Protein AF-A0A3P6HGB9-F1 (afdb_monomer_lite)

Sequence (175 aa):
MLHLVITDDPTEFKCRSSGTNRYSHGKLVRCVINQLDLRNHHQPRYYVFEALIGPKERSRIWDQPQFWEDAFLDAVARERDLLGLDHDPTGMLERYLELSMPEKKLLDLKEDRVLASLLHNLIAFMVLLRTAKQDIYNVGYRLLGRCRLGAHFSASISSLLDCVAQLVRYISFCF

Organism: Mesocestoides corti (NCBI:txid53468)

Foldseek 3Di:
DDPPPPPDDVLDDDAPPDDQWDQDPNDTDGNDDDPVSVVPDDDDDDDPVCVCQPPVDHDCCLQDLVSLLVVLVVQLQVVCVVVVVDDDPVVVVVVLVVDDPVVNVVSLVVLLVSLLVSLLVSLVVSLLSLHDLVSSVVSQVVSLVVSPHDPVSSVVSVVVNVCSVVSSVVSVVVD

Radius of gyration: 21.54 Å; chains: 1; bounding box: 54×41×46 Å

InterPro domains:
  IPR039980 MAP kinase-activating death domain protein [PTHR13008] (21-167)
  IPR056574 MAP kinase-activating death domain protein, death domain [PF23629] (84-157)

Structure (mmCIF, N/CA/C/O backbone):
data_AF-A0A3P6HGB9-F1
#
_entry.id   AF-A0A3P6HGB9-F1
#
loop_
_atom_site.group_PDB
_atom_site.id
_atom_site.type_symbol
_atom_site.label_atom_id
_atom_site.label_alt_id
_atom_site.label_comp_id
_atom_site.label_asym_id
_atom_site.label_entity_id
_atom_site.label_seq_id
_atom_site.pdbx_PDB_ins_code
_atom_site.Cartn_x
_atom_site.Cartn_y
_atom_site.Cartn_z
_atom_site.occupancy
_atom_site.B_iso_or_equiv
_atom_site.auth_seq_id
_atom_site.auth_comp_id
_atom_site.auth_asym_id
_atom_site.auth_atom_id
_atom_site.pdbx_PDB_model_num
ATOM 1 N N . MET A 1 1 ? -10.256 -9.573 -9.799 1.00 31.62 1 MET A N 1
ATOM 2 C CA . MET A 1 1 ? -11.717 -9.561 -9.542 1.00 31.62 1 MET A CA 1
ATOM 3 C C . MET A 1 1 ? -12.083 -10.888 -8.884 1.00 31.62 1 MET A C 1
ATOM 5 O O . MET A 1 1 ? -12.251 -11.881 -9.577 1.00 31.62 1 MET A O 1
ATOM 9 N N . LEU A 1 2 ? -12.067 -10.956 -7.550 1.00 30.94 2 LEU A N 1
ATOM 10 C CA . LEU A 1 2 ? -12.406 -12.186 -6.826 1.00 30.94 2 LEU A CA 1
ATOM 11 C C . LEU A 1 2 ? -13.917 -12.420 -6.942 1.00 30.94 2 LEU A C 1
ATOM 13 O O . LEU A 1 2 ? -14.700 -11.818 -6.212 1.00 30.94 2 LEU A O 1
ATOM 17 N N . HIS A 1 3 ? -14.325 -13.273 -7.879 1.00 25.59 3 HIS A N 1
ATOM 18 C CA . HIS A 1 3 ? -15.675 -13.822 -7.914 1.00 25.59 3 HIS A CA 1
ATOM 19 C C . HIS A 1 3 ? -15.788 -14.884 -6.818 1.00 25.59 3 HIS A C 1
ATOM 21 O O . HIS A 1 3 ? -15.577 -16.072 -7.048 1.00 25.59 3 HIS A O 1
ATOM 27 N N . LEU A 1 4 ? -16.115 -14.444 -5.602 1.00 32.28 4 LEU A N 1
ATOM 28 C CA . LEU A 1 4 ? -16.679 -15.332 -4.595 1.00 32.28 4 LEU A CA 1
ATOM 29 C C . LEU A 1 4 ? -18.121 -15.625 -5.041 1.00 32.28 4 LEU A C 1
ATOM 31 O O . LEU A 1 4 ? -19.049 -14.895 -4.700 1.00 32.28 4 LEU A O 1
ATOM 35 N N . VAL A 1 5 ? -18.306 -16.633 -5.897 1.00 30.12 5 VAL A N 1
ATOM 36 C CA . VAL A 1 5 ? -19.647 -17.119 -6.242 1.00 30.12 5 VAL A CA 1
ATOM 37 C C . VAL A 1 5 ? -20.164 -17.877 -5.026 1.00 30.12 5 VAL A C 1
ATOM 39 O O . VAL A 1 5 ? -19.894 -19.061 -4.848 1.00 30.12 5 VAL A O 1
ATOM 42 N N . ILE A 1 6 ? -20.866 -17.162 -4.151 1.00 42.56 6 ILE A N 1
ATOM 43 C CA . ILE A 1 6 ? -21.722 -17.776 -3.144 1.00 42.56 6 ILE A CA 1
ATOM 44 C C . ILE A 1 6 ? -22.965 -18.235 -3.906 1.00 42.56 6 ILE A C 1
ATOM 46 O O . ILE A 1 6 ? -23.781 -17.419 -4.332 1.00 42.56 6 ILE A O 1
ATOM 50 N N . THR A 1 7 ? -23.066 -19.535 -4.166 1.00 32.56 7 THR A N 1
ATOM 51 C CA . THR A 1 7 ? -24.301 -20.149 -4.656 1.00 32.56 7 THR A CA 1
ATOM 52 C C . THR A 1 7 ? -25.331 -20.062 -3.533 1.00 32.56 7 THR A C 1
ATOM 54 O O . THR A 1 7 ? -25.281 -20.830 -2.577 1.00 32.56 7 THR A O 1
ATOM 57 N N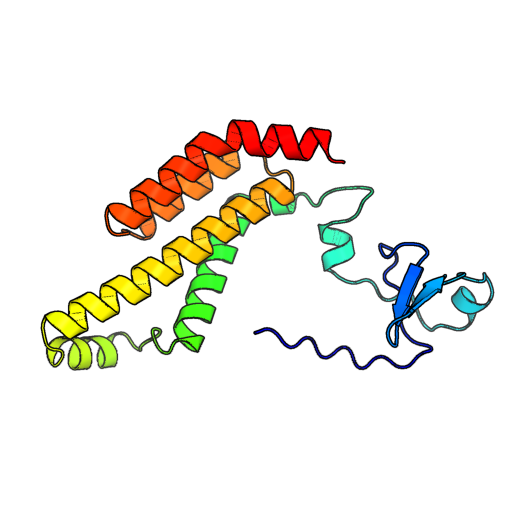 . ASP A 1 8 ? -26.196 -19.056 -3.613 1.00 39.03 8 ASP A N 1
ATOM 58 C CA . ASP A 1 8 ? -27.230 -18.773 -2.623 1.00 39.03 8 ASP A CA 1
ATOM 59 C C . ASP A 1 8 ? -28.474 -19.635 -2.890 1.00 39.03 8 ASP A C 1
ATOM 61 O O . ASP A 1 8 ? -29.321 -19.281 -3.711 1.00 39.03 8 ASP A O 1
ATOM 65 N N . ASP A 1 9 ? -28.610 -20.748 -2.168 1.00 43.88 9 ASP A N 1
ATOM 66 C CA . ASP A 1 9 ? -29.914 -21.378 -1.940 1.00 43.88 9 ASP A CA 1
ATOM 67 C C . ASP A 1 9 ? -30.702 -20.483 -0.949 1.00 43.88 9 ASP A C 1
ATOM 69 O O . ASP A 1 9 ? -30.140 -20.070 0.074 1.00 43.88 9 ASP A O 1
ATOM 73 N N . PRO A 1 10 ? -31.981 -20.127 -1.194 1.00 44.81 10 PRO A N 1
ATOM 74 C CA . PRO A 1 10 ? -32.768 -19.222 -0.338 1.00 44.81 10 PRO A CA 1
ATOM 75 C C . PRO A 1 10 ? -32.936 -19.683 1.120 1.00 44.81 10 PRO A C 1
ATOM 77 O O . PRO A 1 10 ? -33.372 -18.893 1.962 1.00 44.81 10 PRO A O 1
ATOM 80 N N . THR A 1 11 ? -32.585 -20.931 1.428 1.00 46.31 11 THR A N 1
ATOM 81 C CA . THR A 1 11 ? -32.615 -21.516 2.774 1.00 46.31 11 THR A CA 1
ATOM 82 C C . THR A 1 11 ? -31.246 -21.603 3.450 1.00 46.31 11 THR A C 1
ATOM 84 O O . THR A 1 11 ? -31.176 -22.050 4.594 1.00 46.31 11 THR A O 1
ATOM 87 N N . GLU A 1 12 ? -30.157 -21.182 2.798 1.00 49.59 12 GLU A N 1
ATOM 88 C CA . GLU A 1 12 ? -28.800 -21.378 3.311 1.00 49.59 12 GLU A CA 1
ATOM 89 C C . GLU A 1 12 ? -28.076 -20.077 3.736 1.00 49.59 12 GLU A C 1
ATOM 91 O O . GLU A 1 12 ? -28.037 -19.050 3.054 1.00 49.59 12 GLU A O 1
ATOM 96 N N . PHE A 1 13 ? -27.495 -20.199 4.932 1.00 51.72 13 PHE A N 1
ATOM 97 C CA . PHE A 1 13 ? -26.454 -19.418 5.605 1.00 51.72 13 PHE A CA 1
ATOM 98 C C . PHE A 1 13 ? -26.672 -17.943 5.928 1.00 51.72 13 PHE A C 1
ATOM 100 O O . PHE A 1 13 ? -26.639 -17.040 5.096 1.00 51.72 13 PHE A O 1
ATOM 107 N N . LYS A 1 14 ? -26.723 -17.699 7.240 1.00 49.53 14 LYS A N 1
ATOM 108 C CA . LYS A 1 14 ? -26.563 -16.392 7.859 1.00 49.53 14 LYS A CA 1
ATOM 109 C C . LYS A 1 14 ? -25.249 -16.377 8.644 1.00 49.53 14 LYS A C 1
ATOM 111 O O . LYS A 1 14 ? -25.095 -17.139 9.596 1.00 49.53 14 LYS A O 1
ATOM 116 N N . CYS A 1 15 ? -24.321 -15.498 8.265 1.00 49.91 15 CYS A N 1
ATOM 117 C CA . CYS A 1 15 ? -23.179 -15.130 9.109 1.00 49.91 15 CYS A CA 1
ATOM 118 C C . CYS A 1 15 ? -23.719 -14.613 10.454 1.00 49.91 15 CYS A C 1
ATOM 120 O O . CYS A 1 15 ? -24.622 -13.772 10.458 1.00 49.91 15 CYS A O 1
ATOM 122 N N . ARG A 1 16 ? -23.204 -15.078 11.598 1.00 51.38 16 ARG A N 1
ATOM 123 C CA . ARG A 1 16 ? -23.639 -14.595 12.929 1.00 51.38 16 ARG A CA 1
ATOM 124 C C . ARG A 1 16 ? -23.427 -13.092 13.105 1.00 51.38 16 ARG A C 1
ATOM 126 O O . ARG A 1 16 ? -24.131 -12.460 13.887 1.00 51.38 16 ARG A O 1
ATOM 133 N N . SER A 1 17 ? -22.465 -12.547 12.371 1.00 48.91 17 SER A N 1
ATOM 134 C CA . SER A 1 17 ? -22.148 -11.120 12.297 1.00 48.91 17 SER A CA 1
ATOM 135 C C . SER A 1 17 ? -23.046 -10.323 11.337 1.00 48.91 17 SER A C 1
ATOM 137 O O . SER A 1 17 ? -23.033 -9.094 11.371 1.00 48.91 17 SER A O 1
ATOM 139 N N . SER A 1 18 ? -23.858 -10.985 10.504 1.00 53.31 18 SER A N 1
ATOM 140 C CA . SER A 1 18 ? -24.815 -10.295 9.635 1.00 53.31 18 SER A CA 1
ATOM 141 C C . SER A 1 18 ? -26.020 -9.802 10.439 1.00 53.31 18 SER A C 1
ATOM 143 O O . SER A 1 18 ? -26.586 -10.526 11.264 1.00 53.31 18 SER A O 1
ATOM 145 N N . GLY A 1 19 ? -26.409 -8.546 10.207 1.00 56.34 19 GLY A N 1
ATOM 146 C CA . GLY A 1 19 ? -27.538 -7.913 10.885 1.00 56.34 19 GLY A CA 1
ATOM 147 C C . GLY A 1 19 ? -28.868 -8.648 10.674 1.00 56.34 19 GLY A C 1
ATOM 148 O O . GLY A 1 19 ? -28.981 -9.672 9.997 1.00 56.34 19 GLY A O 1
ATOM 149 N N . THR A 1 20 ? -29.946 -8.125 11.250 1.00 60.94 20 THR A N 1
ATOM 150 C CA . THR A 1 20 ? -31.288 -8.720 11.110 1.00 60.94 20 THR A CA 1
ATOM 151 C C . THR A 1 20 ? -31.814 -8.684 9.676 1.00 60.94 20 THR A C 1
ATOM 153 O O . THR A 1 20 ? -32.834 -9.302 9.413 1.00 60.94 20 THR A O 1
ATOM 156 N N . ASN A 1 21 ? -31.141 -7.998 8.750 1.00 62.66 21 ASN A N 1
ATOM 157 C CA . ASN A 1 21 ? -31.587 -7.799 7.378 1.00 62.66 21 ASN A CA 1
ATOM 158 C C . ASN A 1 21 ? -30.551 -8.337 6.375 1.00 62.66 21 ASN A C 1
ATOM 160 O O . ASN A 1 21 ? -29.357 -8.086 6.528 1.00 62.66 21 ASN A O 1
ATOM 164 N N . ARG A 1 22 ? -31.017 -9.029 5.333 1.00 65.81 22 ARG A N 1
ATOM 165 C CA . ARG A 1 22 ? -30.244 -9.519 4.181 1.00 65.81 22 ARG A CA 1
ATOM 166 C C . ARG A 1 22 ? -30.816 -8.906 2.911 1.00 65.81 22 ARG A C 1
ATOM 168 O O . ARG A 1 22 ? -32.030 -8.832 2.764 1.00 65.81 22 ARG A O 1
ATOM 175 N N . TYR A 1 23 ? -29.967 -8.489 1.981 1.00 60.75 23 TYR A N 1
ATOM 176 C CA . TYR A 1 23 ? -30.424 -8.097 0.650 1.00 60.75 23 TYR A CA 1
ATOM 177 C C . TYR A 1 23 ? -30.460 -9.342 -0.241 1.00 60.75 23 TYR A C 1
ATOM 179 O O . TYR A 1 23 ? -29.448 -10.020 -0.390 1.00 60.75 23 TYR A O 1
ATOM 187 N N . SER A 1 24 ? -31.626 -9.688 -0.777 1.00 63.69 24 SER A N 1
ATOM 188 C CA . SER A 1 24 ? -31.810 -10.838 -1.665 1.00 63.69 24 SER A CA 1
ATOM 189 C C . SER A 1 24 ? -32.812 -10.471 -2.752 1.00 63.69 24 SER A C 1
ATOM 191 O O . SER A 1 24 ? -33.835 -9.850 -2.465 1.00 63.69 24 SER A O 1
ATOM 193 N N . HIS A 1 25 ? -32.500 -10.813 -4.006 1.00 62.09 25 HIS A N 1
ATOM 194 C CA . HIS A 1 25 ? -33.360 -10.541 -5.167 1.00 62.09 25 HIS A CA 1
ATOM 195 C C . HIS A 1 25 ? -33.829 -9.073 -5.259 1.00 62.09 25 HIS A C 1
ATOM 197 O O . HIS A 1 25 ? -35.001 -8.788 -5.500 1.00 62.09 25 HIS A O 1
ATOM 203 N N . GLY A 1 26 ? -32.921 -8.122 -5.012 1.00 73.19 26 GLY A N 1
ATOM 204 C CA . GLY A 1 26 ? -33.234 -6.689 -5.086 1.00 73.19 26 GLY A CA 1
ATOM 205 C C . GLY A 1 26 ? -34.103 -6.156 -3.940 1.00 73.19 26 GLY A C 1
ATOM 206 O O . GLY A 1 26 ? -34.619 -5.044 -4.033 1.00 73.19 26 GLY A O 1
ATOM 207 N N . LYS A 1 27 ? -34.306 -6.927 -2.864 1.00 70.44 27 LYS A N 1
ATOM 208 C CA . LYS A 1 27 ? -35.113 -6.521 -1.706 1.00 70.44 27 LYS A CA 1
ATOM 209 C C . LYS A 1 27 ? -34.369 -6.757 -0.399 1.00 70.44 27 LYS A C 1
ATOM 211 O O . LYS A 1 27 ? -33.674 -7.755 -0.230 1.00 70.44 27 LYS A O 1
ATOM 216 N N . LEU A 1 28 ? -34.559 -5.844 0.552 1.00 70.25 28 LEU A N 1
ATOM 217 C CA . LEU A 1 28 ? -34.079 -6.011 1.918 1.00 70.25 28 LEU A CA 1
ATOM 218 C C . LEU A 1 28 ? -35.071 -6.892 2.691 1.00 70.25 28 LEU A C 1
ATOM 220 O O . LEU A 1 28 ? -36.193 -6.480 2.976 1.00 70.25 28 LEU A O 1
ATOM 224 N N . VAL A 1 29 ? -34.660 -8.111 3.016 1.00 73.25 29 VAL A N 1
ATOM 225 C CA . VAL A 1 29 ? -35.445 -9.118 3.733 1.00 73.25 29 VAL A CA 1
ATOM 226 C C . VAL A 1 29 ? -34.975 -9.183 5.182 1.00 73.25 29 VAL A C 1
ATOM 228 O O . VAL A 1 29 ? -33.781 -9.313 5.446 1.00 73.25 29 VAL A O 1
ATOM 231 N N . ARG A 1 30 ? -35.899 -9.121 6.147 1.00 64.44 30 ARG A N 1
ATOM 232 C CA . ARG A 1 30 ? -35.574 -9.336 7.563 1.00 64.44 30 ARG A CA 1
ATOM 233 C C . ARG A 1 30 ? -35.430 -10.836 7.840 1.00 64.44 30 ARG A C 1
ATOM 235 O O . ARG A 1 30 ? -36.404 -11.576 7.769 1.00 64.44 30 ARG A O 1
ATOM 242 N N . CYS A 1 31 ? -34.231 -11.274 8.200 1.00 58.81 31 CYS A N 1
ATOM 243 C CA . CYS A 1 31 ? -33.946 -12.629 8.654 1.00 58.81 31 CYS A CA 1
ATOM 244 C C . CYS A 1 31 ? -34.291 -12.767 10.142 1.00 58.81 31 CYS A C 1
ATOM 246 O O . CYS A 1 31 ? -33.500 -12.375 11.010 1.00 58.81 31 CYS A O 1
ATOM 248 N N . VAL A 1 32 ? -35.461 -13.338 10.425 1.00 57.00 32 VAL A N 1
ATOM 249 C CA . VAL A 1 32 ? -35.875 -13.755 11.770 1.00 57.00 32 VAL A CA 1
ATOM 250 C C . VAL A 1 32 ? -35.250 -15.121 12.040 1.00 57.00 32 VAL A C 1
ATOM 252 O O . VAL A 1 32 ? -35.561 -16.081 11.351 1.00 57.00 32 VAL A O 1
ATOM 255 N N . ILE A 1 33 ? -34.322 -15.199 12.993 1.00 57.00 33 ILE A N 1
ATOM 256 C CA . ILE A 1 33 ? -33.741 -16.480 13.410 1.00 57.00 33 ILE A CA 1
ATOM 257 C C . ILE A 1 33 ? -34.724 -17.103 14.405 1.00 57.00 33 ILE A C 1
ATOM 259 O O . ILE A 1 33 ? -34.810 -16.629 15.539 1.00 57.00 33 ILE A O 1
ATOM 263 N N . ASN A 1 34 ? -35.471 -18.134 14.004 1.00 51.00 34 ASN A N 1
ATOM 264 C CA . ASN A 1 34 ? -36.326 -18.865 14.938 1.00 51.00 34 ASN A CA 1
ATOM 265 C C . ASN A 1 34 ? -35.506 -19.930 15.683 1.00 51.00 34 ASN A C 1
ATOM 267 O O . ASN A 1 34 ? -34.616 -20.565 15.121 1.00 51.00 34 ASN A O 1
ATOM 271 N N . GLN A 1 35 ? -35.818 -20.167 16.963 1.00 52.59 35 GLN A N 1
ATOM 272 C CA . GLN A 1 35 ? -35.143 -21.193 17.781 1.00 52.59 35 GLN A CA 1
ATOM 273 C C . GLN A 1 35 ? -35.254 -22.618 17.197 1.00 52.59 35 GLN A C 1
ATOM 275 O O . GLN A 1 35 ? -34.434 -23.475 17.523 1.00 52.59 35 GLN A O 1
ATOM 280 N N . LEU A 1 36 ? -36.239 -22.866 16.328 1.00 52.78 36 LEU A N 1
ATOM 281 C CA . LEU A 1 36 ? -36.401 -24.116 15.580 1.00 52.78 36 LEU A CA 1
ATOM 282 C C . LEU A 1 36 ? -35.376 -24.267 14.441 1.00 52.78 36 LEU A C 1
ATOM 284 O O . LEU A 1 36 ? -34.883 -25.373 14.229 1.00 52.78 36 LEU A O 1
ATOM 288 N N . ASP A 1 37 ? -34.970 -23.176 13.783 1.00 50.84 37 ASP A N 1
ATOM 289 C CA . ASP A 1 37 ? -33.973 -23.213 12.699 1.00 50.84 37 ASP A CA 1
ATOM 290 C C . ASP A 1 37 ? -32.588 -23.599 13.238 1.00 50.84 37 ASP A C 1
ATOM 292 O O . ASP A 1 37 ? -31.857 -24.368 12.619 1.00 50.84 37 ASP A O 1
ATOM 296 N N . LEU A 1 38 ? -32.251 -23.166 14.462 1.00 51.94 38 LEU A N 1
ATOM 297 C CA . LEU A 1 38 ? -31.012 -23.580 15.137 1.00 51.94 38 LEU A CA 1
ATOM 298 C C . LEU A 1 38 ? -30.937 -25.088 15.422 1.00 51.94 38 LEU A C 1
ATOM 300 O O . LEU A 1 38 ? -29.835 -25.600 15.607 1.00 51.94 38 LEU A O 1
ATOM 304 N N . ARG A 1 39 ? -32.079 -25.784 15.510 1.00 50.06 39 ARG A N 1
ATOM 305 C CA . ARG A 1 39 ? -32.128 -27.233 15.763 1.00 50.06 39 ARG A CA 1
ATOM 306 C C . ARG A 1 39 ? -32.083 -28.063 14.481 1.00 50.06 39 ARG A C 1
ATOM 308 O O . ARG A 1 39 ? -31.581 -29.180 14.529 1.00 50.06 39 ARG A O 1
ATOM 315 N N . ASN A 1 40 ? -32.586 -27.530 13.366 1.00 48.62 40 ASN A N 1
ATOM 316 C CA . ASN A 1 40 ? -32.689 -28.253 12.093 1.00 48.62 40 ASN A CA 1
ATOM 317 C C . ASN A 1 40 ? -31.431 -28.154 11.217 1.00 48.62 40 ASN A C 1
ATOM 319 O O . ASN A 1 40 ? -31.244 -28.983 10.328 1.00 48.62 40 ASN A O 1
ATOM 323 N N . HIS A 1 41 ? -30.548 -27.183 11.459 1.00 52.75 41 HIS A N 1
ATOM 324 C CA . HIS A 1 41 ? -29.310 -27.050 10.694 1.00 52.75 41 HIS A CA 1
ATOM 325 C C . HIS A 1 41 ? -28.136 -27.757 11.387 1.00 52.75 41 HIS A C 1
ATOM 327 O O . HIS A 1 41 ? -27.737 -27.408 12.500 1.00 52.75 41 HIS A O 1
ATOM 333 N N . HIS A 1 42 ? -27.567 -28.753 10.697 1.00 47.84 42 HIS A N 1
ATOM 334 C CA . HIS A 1 42 ? -26.332 -29.441 11.073 1.00 47.84 42 HIS A CA 1
ATOM 335 C C . HIS A 1 42 ? -25.187 -28.432 11.236 1.00 47.84 42 HIS A C 1
ATOM 337 O O . HIS A 1 42 ? -24.630 -27.965 10.251 1.00 47.84 42 HIS A O 1
ATOM 343 N N . GLN A 1 43 ? -24.847 -28.150 12.495 1.00 49.56 43 GLN A N 1
ATOM 344 C CA . GLN A 1 43 ? -23.721 -27.347 12.980 1.00 49.56 43 GLN A CA 1
ATOM 345 C C . GLN A 1 43 ? -23.636 -25.890 12.461 1.00 49.56 43 GLN A C 1
ATOM 347 O O . GLN A 1 43 ? -23.644 -25.619 11.262 1.00 49.56 43 GLN A O 1
ATOM 352 N N . PRO A 1 44 ? -23.477 -24.902 13.360 1.00 53.62 44 PRO A N 1
ATOM 353 C CA . PRO A 1 44 ? -23.213 -23.529 12.941 1.00 53.62 44 PRO A CA 1
ATOM 354 C C . PRO A 1 44 ? -21.911 -23.463 12.122 1.00 53.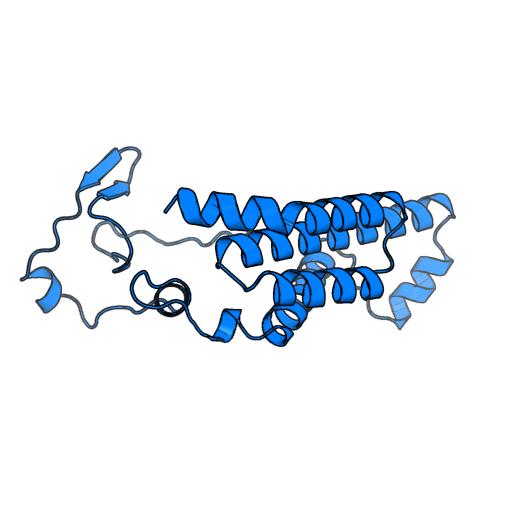62 44 PRO A C 1
ATOM 356 O O . PRO A 1 44 ? -20.861 -23.894 12.598 1.00 53.62 44 PRO A O 1
ATOM 359 N N . ARG A 1 45 ? -21.968 -22.912 10.899 1.00 57.56 45 ARG A N 1
ATOM 360 C CA . ARG A 1 45 ? -20.765 -22.600 10.111 1.00 57.56 45 ARG A CA 1
ATOM 361 C C . ARG A 1 45 ? -20.071 -21.388 10.727 1.00 57.56 45 ARG A C 1
ATOM 363 O O . ARG A 1 45 ? -20.691 -20.341 10.898 1.00 57.56 45 ARG A O 1
ATOM 370 N N . TYR A 1 46 ? -18.793 -21.544 11.054 1.00 57.88 46 TYR A N 1
ATOM 371 C CA . TYR A 1 46 ? -17.936 -20.466 11.537 1.00 57.88 46 TYR A CA 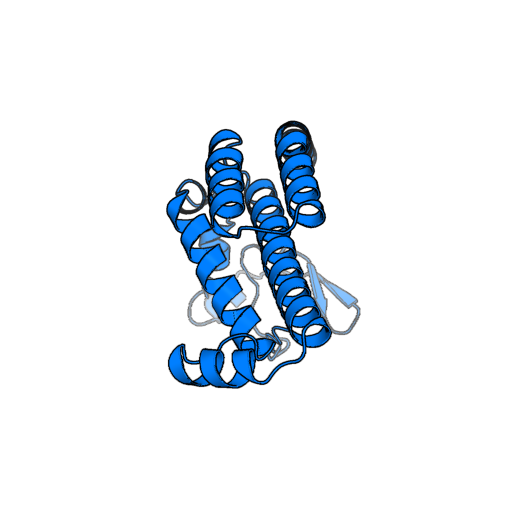1
ATOM 372 C C . TYR A 1 46 ? -17.069 -19.997 10.382 1.00 57.88 46 TYR A C 1
ATOM 374 O O . TYR A 1 46 ? -16.227 -20.752 9.894 1.00 57.88 46 TYR A O 1
ATOM 382 N N . TYR A 1 47 ? -17.266 -18.762 9.933 1.00 68.50 47 TYR A N 1
ATOM 383 C CA . TYR A 1 47 ? -16.360 -18.197 8.947 1.00 68.50 47 TYR A CA 1
ATOM 384 C C . TYR A 1 47 ? -15.128 -17.645 9.652 1.00 68.50 47 TYR A C 1
ATOM 386 O O . TYR A 1 47 ? -15.237 -16.924 10.643 1.00 68.50 47 TYR A O 1
ATOM 394 N N . VAL A 1 48 ? -13.946 -17.940 9.113 1.00 69.69 48 VAL A N 1
ATOM 395 C CA . VAL A 1 48 ? -12.677 -17.470 9.690 1.00 69.69 48 VAL A CA 1
ATOM 396 C C . VAL A 1 48 ? -12.677 -15.945 9.841 1.00 69.69 48 VAL A C 1
ATOM 398 O O . VAL A 1 48 ? -12.279 -15.438 10.885 1.00 69.69 48 VAL A O 1
ATOM 401 N N . PHE A 1 49 ? -13.218 -15.201 8.867 1.00 72.88 49 PHE A N 1
ATOM 402 C CA . PHE A 1 49 ? -13.286 -13.737 8.949 1.00 72.88 49 PHE A CA 1
ATOM 403 C C . PHE A 1 49 ? -14.140 -13.228 10.124 1.00 72.88 49 PHE A C 1
ATOM 405 O O . PHE A 1 49 ? -13.862 -12.152 10.646 1.00 72.88 49 PHE A O 1
ATOM 412 N N . GLU A 1 50 ? -15.140 -13.988 10.587 1.00 69.12 50 GLU A N 1
ATOM 413 C CA . GLU A 1 50 ? -15.954 -13.606 11.750 1.00 69.12 50 GLU A CA 1
ATOM 414 C C . GLU A 1 50 ? -15.164 -13.690 13.053 1.00 69.12 50 GLU A C 1
ATOM 416 O O . GLU A 1 50 ? -15.376 -12.876 13.949 1.00 69.12 50 GLU A O 1
ATOM 421 N N . ALA A 1 51 ? -14.237 -14.645 13.153 1.00 70.25 51 ALA A N 1
ATOM 422 C CA . ALA A 1 51 ? -13.306 -14.720 14.275 1.00 70.25 51 ALA A CA 1
ATOM 423 C C . ALA A 1 51 ? -12.259 -13.595 14.219 1.00 70.25 51 ALA A C 1
ATOM 425 O 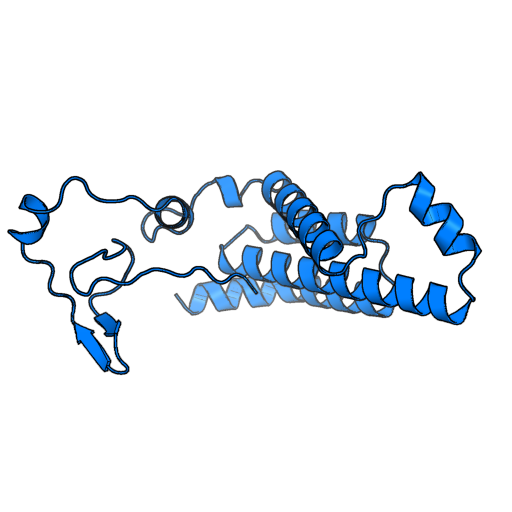O . ALA A 1 51 ? -11.755 -13.161 15.250 1.00 70.25 51 ALA A O 1
ATOM 426 N N . LEU A 1 52 ? -11.940 -13.105 13.019 1.00 73.94 52 LEU A N 1
ATOM 427 C CA . LEU A 1 52 ? -10.920 -12.080 12.823 1.00 73.94 52 LEU A CA 1
ATOM 428 C C . LEU A 1 52 ? -11.445 -10.645 13.022 1.00 73.94 52 LEU A C 1
ATOM 430 O O . LEU A 1 52 ? -10.732 -9.807 13.576 1.00 73.94 52 LEU A O 1
ATOM 434 N N . ILE A 1 53 ? -12.682 -10.364 12.599 1.00 74.25 53 ILE A N 1
ATOM 435 C CA . ILE A 1 53 ? -13.316 -9.025 12.596 1.00 74.25 53 ILE A CA 1
ATOM 436 C C . ILE A 1 53 ? -14.478 -8.965 13.615 1.00 74.25 53 ILE A C 1
ATOM 438 O O . ILE A 1 53 ? -15.333 -8.084 13.574 1.00 74.25 53 ILE A O 1
ATOM 442 N N . GLY A 1 54 ? -14.557 -9.940 14.524 1.00 66.75 54 GLY A N 1
ATOM 443 C CA . GLY A 1 54 ? -15.698 -10.122 15.415 1.00 66.75 54 GLY A CA 1
ATOM 444 C C . GLY A 1 54 ? -16.028 -8.876 16.258 1.00 66.75 54 GLY A C 1
ATOM 445 O O . GLY A 1 54 ? -15.126 -8.258 16.821 1.00 66.75 54 GLY A O 1
ATOM 446 N N . PRO A 1 55 ? -17.319 -8.525 16.433 1.00 56.94 55 PRO A N 1
ATOM 447 C CA . PRO A 1 55 ? -17.735 -7.306 17.137 1.00 56.94 55 PRO A CA 1
ATOM 448 C C . PRO A 1 55 ? -17.454 -7.325 18.647 1.00 56.94 55 PRO A C 1
ATOM 450 O O . PRO A 1 55 ? -17.548 -6.290 19.297 1.00 56.94 55 PRO A O 1
ATOM 453 N N . LYS A 1 56 ? -17.149 -8.498 19.221 1.00 63.00 56 LYS A N 1
ATOM 454 C CA . LYS A 1 56 ? -16.853 -8.652 20.653 1.00 63.00 56 LYS A CA 1
ATOM 455 C C . LYS A 1 56 ? -15.370 -8.505 20.974 1.00 63.00 56 LYS A C 1
ATOM 457 O O . LYS A 1 56 ? -15.040 -7.954 22.015 1.00 63.00 56 LYS A O 1
ATOM 462 N N . GLU A 1 57 ? -14.497 -9.006 20.105 1.00 68.94 57 GLU A N 1
ATOM 463 C CA . GLU A 1 57 ? -13.056 -8.972 20.324 1.00 68.94 57 GLU A CA 1
ATOM 464 C C . GLU A 1 57 ? -12.336 -8.970 18.977 1.00 68.94 57 GLU A C 1
ATOM 466 O O . GLU A 1 57 ? -12.511 -9.866 18.150 1.00 68.94 57 GLU A O 1
ATOM 471 N N . ARG A 1 58 ? -11.535 -7.929 18.756 1.00 80.06 58 ARG A N 1
ATOM 472 C CA . ARG A 1 58 ? -10.670 -7.820 17.588 1.00 80.06 58 ARG A CA 1
ATOM 473 C C . ARG A 1 58 ? -9.506 -8.806 17.739 1.00 80.06 58 ARG A C 1
ATOM 475 O O . ARG A 1 58 ? -8.853 -8.817 18.779 1.00 80.06 58 ARG A O 1
ATOM 482 N N . SER A 1 59 ? -9.209 -9.584 16.697 1.00 85.88 59 SER A N 1
ATOM 483 C CA . SER A 1 59 ? -8.094 -10.541 16.734 1.00 85.88 59 SER A CA 1
ATOM 484 C C . SER A 1 59 ? -6.739 -9.861 16.971 1.00 85.88 59 SER A C 1
ATOM 486 O O . SER A 1 59 ? -6.425 -8.842 16.359 1.00 85.88 59 SER A O 1
ATOM 488 N N . ARG A 1 60 ? -5.896 -10.477 17.811 1.00 87.88 60 ARG A N 1
ATOM 489 C CA . ARG A 1 60 ? -4.522 -10.016 18.094 1.00 87.88 60 ARG A CA 1
ATOM 490 C C . ARG A 1 60 ? -3.570 -10.178 16.908 1.00 87.88 60 ARG A C 1
ATOM 492 O O . ARG A 1 60 ? -2.464 -9.649 16.944 1.00 87.88 60 ARG A O 1
ATOM 499 N N . ILE A 1 61 ? -3.969 -10.906 15.860 1.00 89.75 61 ILE A N 1
ATOM 500 C CA . ILE A 1 61 ? -3.151 -11.048 14.646 1.00 89.75 61 ILE A CA 1
ATOM 501 C C . ILE A 1 61 ? -2.912 -9.693 13.971 1.00 89.75 61 ILE A C 1
ATOM 503 O O . ILE A 1 61 ? -1.845 -9.461 13.418 1.00 89.75 61 ILE A O 1
ATOM 507 N N . TRP A 1 62 ? -3.866 -8.765 14.088 1.00 91.50 62 TRP A N 1
ATOM 508 C CA . TRP A 1 62 ? -3.759 -7.424 13.516 1.00 91.50 62 TRP A CA 1
ATOM 509 C C . TRP A 1 62 ? -2.724 -6.543 14.226 1.00 91.50 62 TRP A C 1
ATOM 511 O O . TRP A 1 62 ? -2.306 -5.536 13.660 1.00 91.50 62 TRP A O 1
ATOM 521 N N . ASP A 1 63 ? -2.303 -6.928 15.435 1.00 91.81 63 ASP A N 1
ATOM 522 C CA . ASP A 1 63 ? -1.218 -6.288 16.191 1.00 91.81 63 ASP A CA 1
ATOM 523 C C . ASP A 1 63 ? 0.161 -6.843 15.827 1.00 91.81 63 ASP A C 1
ATOM 525 O O . ASP A 1 63 ? 1.173 -6.377 16.339 1.00 91.81 63 ASP A O 1
ATOM 529 N N . GLN A 1 64 ? 0.224 -7.853 14.955 1.00 94.81 64 GLN A N 1
ATOM 530 C CA . GLN A 1 64 ? 1.485 -8.415 14.493 1.00 94.81 64 GLN A CA 1
ATOM 531 C C . GLN A 1 64 ? 1.944 -7.659 13.241 1.00 94.81 64 GLN A C 1
ATOM 533 O O . GLN A 1 64 ? 1.359 -7.849 12.174 1.00 94.81 64 GLN A O 1
ATOM 538 N N . PRO A 1 65 ? 2.999 -6.826 13.303 1.00 93.12 65 PRO A N 1
ATOM 539 C CA . PRO A 1 65 ? 3.476 -6.094 12.127 1.00 93.12 65 PRO A CA 1
ATOM 540 C C . PRO A 1 65 ? 3.946 -7.039 11.013 1.00 93.12 65 PRO A C 1
ATOM 542 O O . PRO A 1 65 ? 3.719 -6.755 9.841 1.00 93.12 65 PRO A O 1
ATOM 545 N N . GLN A 1 66 ? 4.517 -8.196 11.376 1.00 94.88 66 GLN A N 1
ATOM 546 C CA . GLN A 1 66 ? 4.960 -9.218 10.424 1.00 94.88 66 GLN A CA 1
ATOM 547 C C . GLN A 1 66 ? 3.812 -9.724 9.544 1.00 94.88 66 GLN A C 1
ATOM 549 O O . GLN A 1 66 ? 3.986 -9.860 8.341 1.00 94.88 66 GLN A O 1
ATOM 554 N N . PHE A 1 67 ? 2.621 -9.919 10.120 1.00 95.62 67 PHE A N 1
ATOM 555 C CA . PHE A 1 67 ? 1.449 -10.352 9.361 1.00 95.62 67 PHE A CA 1
ATOM 556 C C . PHE A 1 67 ? 1.122 -9.374 8.223 1.00 95.62 67 PHE A C 1
ATOM 558 O O . PHE A 1 67 ? 0.800 -9.798 7.119 1.00 95.62 67 PHE A O 1
ATOM 565 N N . TRP A 1 68 ? 1.224 -8.067 8.474 1.00 97.25 68 TRP A N 1
ATOM 566 C CA . TRP A 1 68 ? 0.955 -7.049 7.459 1.00 97.25 68 TRP A CA 1
ATOM 567 C C . TRP A 1 68 ? 2.025 -7.008 6.369 1.00 97.25 68 TRP A C 1
ATOM 569 O O . TRP A 1 68 ? 1.696 -6.792 5.204 1.00 97.25 68 TRP A O 1
ATOM 579 N N . GLU A 1 69 ? 3.290 -7.220 6.737 1.00 97.25 69 GLU A N 1
ATOM 580 C CA . GLU A 1 69 ? 4.387 -7.332 5.773 1.00 97.25 69 GLU A CA 1
ATOM 581 C C . GLU A 1 69 ? 4.199 -8.556 4.867 1.00 97.25 69 GLU A C 1
ATOM 583 O O . GLU A 1 69 ? 4.259 -8.416 3.646 1.00 97.25 69 GLU A O 1
ATOM 588 N N . ASP A 1 70 ? 3.898 -9.720 5.444 1.00 97.19 70 ASP A N 1
ATOM 589 C CA . ASP A 1 70 ? 3.685 -10.963 4.696 1.00 97.19 70 ASP A CA 1
ATOM 590 C C . ASP A 1 70 ? 2.439 -10.864 3.805 1.00 97.19 70 ASP A C 1
ATOM 592 O O . ASP A 1 70 ? 2.506 -11.139 2.610 1.00 97.19 70 ASP A O 1
ATOM 596 N N . ALA A 1 71 ? 1.324 -10.351 4.339 1.00 96.31 71 ALA A N 1
ATOM 597 C CA . ALA A 1 71 ? 0.094 -10.154 3.572 1.00 96.31 71 ALA A CA 1
ATOM 598 C C . ALA A 1 71 ? 0.285 -9.193 2.387 1.00 96.31 71 ALA A C 1
ATOM 600 O O . ALA A 1 71 ? -0.329 -9.376 1.333 1.00 96.31 71 ALA A O 1
ATOM 601 N N . PHE A 1 72 ? 1.129 -8.168 2.541 1.00 97.56 72 PHE A N 1
ATOM 602 C CA . PHE A 1 72 ? 1.496 -7.284 1.439 1.00 97.56 72 PHE A CA 1
ATOM 603 C C . PHE A 1 72 ? 2.298 -8.025 0.368 1.00 97.56 72 PHE A C 1
ATOM 605 O O . PHE A 1 72 ? 1.975 -7.905 -0.812 1.00 97.56 72 PHE A O 1
ATOM 612 N N . LEU A 1 73 ? 3.310 -8.801 0.761 1.00 95.56 73 LEU A N 1
ATOM 613 C CA . LEU A 1 73 ? 4.138 -9.563 -0.177 1.00 95.56 73 LEU A CA 1
ATOM 614 C C . LEU A 1 73 ? 3.316 -10.612 -0.938 1.00 95.56 73 LEU A C 1
ATOM 616 O O . LEU A 1 73 ? 3.444 -10.704 -2.158 1.00 95.56 73 LEU A O 1
ATOM 620 N N . ASP A 1 74 ? 2.413 -11.313 -0.254 1.00 95.94 74 ASP A N 1
ATOM 621 C CA . ASP A 1 74 ? 1.490 -12.272 -0.869 1.00 95.94 74 ASP A CA 1
ATOM 622 C C . ASP A 1 74 ? 0.541 -11.593 -1.869 1.00 95.94 74 ASP A C 1
ATOM 624 O O . ASP A 1 74 ? 0.272 -12.118 -2.954 1.00 95.94 74 ASP A O 1
ATOM 628 N N . ALA A 1 75 ? 0.027 -10.406 -1.524 1.00 95.75 75 ALA A N 1
ATOM 629 C CA . ALA A 1 75 ? -0.832 -9.633 -2.415 1.00 95.75 75 ALA A CA 1
ATOM 630 C C . ALA A 1 75 ? -0.069 -9.129 -3.649 1.00 95.75 75 ALA A C 1
ATOM 632 O O . ALA A 1 75 ? -0.604 -9.188 -4.755 1.00 95.75 75 ALA A O 1
ATOM 633 N N . VAL A 1 76 ? 1.174 -8.670 -3.471 1.00 94.69 76 VAL A N 1
ATOM 634 C CA . VAL A 1 76 ? 2.051 -8.238 -4.567 1.00 94.69 76 VAL A CA 1
ATOM 635 C C . VAL A 1 76 ? 2.369 -9.401 -5.498 1.00 94.69 76 VAL A C 1
ATOM 637 O O . VAL A 1 76 ? 2.234 -9.233 -6.706 1.00 94.69 76 VAL A O 1
ATOM 640 N N . ALA A 1 77 ? 2.741 -10.566 -4.960 1.00 92.19 77 ALA A N 1
ATOM 641 C CA . ALA A 1 77 ? 3.007 -11.763 -5.758 1.00 92.19 77 ALA A CA 1
ATOM 642 C C . ALA A 1 77 ? 1.784 -12.121 -6.613 1.00 92.19 77 ALA A C 1
ATOM 644 O O . ALA A 1 77 ? 1.862 -12.130 -7.837 1.00 92.19 77 ALA A O 1
ATOM 645 N N . ARG A 1 78 ? 0.608 -12.247 -5.985 1.00 93.50 78 ARG A N 1
ATOM 646 C CA . ARG A 1 78 ? -0.636 -12.540 -6.708 1.00 93.50 78 ARG A CA 1
ATOM 647 C C . ARG A 1 78 ? -0.964 -11.496 -7.780 1.00 93.50 78 ARG A C 1
ATOM 649 O O . ARG A 1 78 ? -1.413 -11.862 -8.863 1.00 93.50 78 ARG A O 1
ATOM 656 N N . GLU A 1 79 ? -0.835 -10.206 -7.482 1.00 93.56 79 GLU A N 1
ATOM 657 C CA . GLU A 1 79 ? -1.187 -9.160 -8.448 1.00 93.56 79 GLU A CA 1
ATOM 658 C C . GLU A 1 79 ? -0.202 -9.140 -9.625 1.00 93.56 79 GLU A C 1
ATOM 660 O O . GLU A 1 79 ? -0.617 -8.962 -10.772 1.00 93.56 79 GLU A O 1
ATOM 665 N N . ARG A 1 80 ? 1.087 -9.395 -9.368 1.00 91.06 80 ARG A N 1
ATOM 666 C CA . ARG A 1 80 ? 2.094 -9.556 -10.419 1.00 91.06 80 ARG A CA 1
ATOM 667 C C . ARG A 1 80 ? 1.795 -10.761 -11.304 1.00 91.06 80 ARG A C 1
ATOM 669 O O . ARG A 1 80 ? 1.845 -10.606 -12.523 1.00 91.06 80 ARG A O 1
ATOM 676 N N . ASP A 1 81 ? 1.405 -11.899 -10.731 1.00 90.12 81 ASP A N 1
ATOM 677 C CA . ASP A 1 81 ? 1.001 -13.085 -11.500 1.00 90.12 81 ASP A CA 1
ATOM 678 C C . ASP A 1 81 ? -0.168 -12.753 -12.437 1.00 90.12 81 ASP A C 1
ATOM 680 O O . ASP A 1 81 ? -0.144 -13.057 -13.630 1.00 90.12 81 ASP A O 1
ATOM 684 N N . LEU A 1 82 ? -1.191 -12.070 -11.909 1.00 88.44 82 LEU A N 1
ATOM 685 C CA . LEU A 1 82 ? -2.395 -11.703 -12.659 1.00 88.44 82 LEU A CA 1
ATOM 686 C C . LEU A 1 82 ? -2.119 -10.714 -13.794 1.00 88.44 82 LEU A C 1
ATOM 688 O O . LEU A 1 82 ? -2.764 -10.781 -14.841 1.00 88.44 82 LEU A O 1
ATOM 692 N N . LEU A 1 83 ? -1.189 -9.783 -13.586 1.00 86.31 83 LEU A N 1
ATOM 693 C CA . LEU A 1 83 ? -0.807 -8.786 -14.585 1.00 86.31 83 LEU A CA 1
ATOM 694 C C . LEU A 1 83 ? 0.252 -9.302 -15.566 1.00 86.31 83 LEU A C 1
ATOM 696 O O . LEU A 1 83 ? 0.619 -8.571 -16.490 1.00 86.31 83 LEU A O 1
ATOM 700 N N . GLY A 1 84 ? 0.739 -10.532 -15.371 1.00 83.06 84 GLY A N 1
ATOM 701 C CA . GLY A 1 84 ? 1.868 -11.080 -16.116 1.00 83.06 84 GLY A CA 1
ATOM 702 C C . GLY A 1 84 ? 3.143 -10.266 -15.902 1.00 83.06 84 GLY A C 1
ATOM 703 O O . GLY A 1 84 ? 3.928 -10.123 -16.831 1.00 83.06 84 GLY A O 1
ATOM 704 N N . LEU A 1 85 ? 3.300 -9.665 -14.719 1.00 82.62 85 LEU A N 1
ATOM 705 C CA . LEU A 1 85 ? 4.526 -9.010 -14.264 1.00 82.62 85 LEU A CA 1
ATOM 706 C C . LEU A 1 85 ? 5.432 -9.991 -13.510 1.00 82.62 85 LEU A C 1
ATOM 708 O O . LEU A 1 85 ? 6.636 -9.757 -13.456 1.00 82.62 85 LEU A O 1
ATOM 712 N N . ASP A 1 86 ? 4.891 -11.097 -12.989 1.00 73.94 86 ASP A N 1
ATOM 713 C CA . ASP A 1 86 ? 5.699 -12.161 -12.389 1.00 73.94 86 ASP A CA 1
ATOM 714 C C . ASP A 1 86 ? 6.420 -12.959 -13.479 1.00 73.94 86 ASP A C 1
ATOM 716 O O . ASP A 1 86 ? 5.801 -13.484 -14.409 1.00 73.94 86 ASP A O 1
ATOM 720 N N . HIS A 1 87 ? 7.748 -12.986 -13.415 1.00 64.75 87 HIS A N 1
ATOM 721 C CA . HIS A 1 87 ? 8.575 -13.672 -14.397 1.00 64.75 87 HIS A CA 1
ATOM 722 C C . HIS A 1 87 ? 9.678 -14.454 -13.694 1.00 64.75 87 HIS A C 1
ATOM 724 O O . HIS A 1 87 ? 10.337 -13.946 -12.786 1.00 64.75 87 HIS A O 1
ATOM 730 N N . ASP A 1 88 ? 9.935 -15.665 -14.197 1.00 66.38 88 ASP A N 1
ATOM 731 C CA . ASP A 1 88 ? 11.135 -16.425 -13.861 1.00 66.38 88 ASP A CA 1
ATOM 732 C C . ASP A 1 88 ? 12.384 -15.527 -14.008 1.00 66.38 88 ASP A C 1
ATOM 734 O O . ASP A 1 88 ? 12.548 -14.898 -15.064 1.00 66.38 88 ASP A O 1
ATOM 738 N N . PRO A 1 89 ? 13.269 -15.454 -12.991 1.00 63.69 89 PRO A N 1
ATOM 739 C CA . PRO A 1 89 ? 14.397 -14.523 -12.973 1.00 63.69 89 PRO A CA 1
ATOM 740 C C . PRO A 1 89 ? 15.285 -14.596 -14.219 1.00 63.69 89 PRO A C 1
ATOM 742 O O . PRO A 1 89 ? 15.842 -13.582 -14.642 1.00 63.69 89 PRO A O 1
ATOM 745 N N . THR A 1 90 ? 15.401 -15.780 -14.824 1.00 66.38 90 THR A N 1
ATOM 746 C CA . THR A 1 90 ? 16.284 -16.024 -15.969 1.00 66.38 90 THR A CA 1
ATOM 747 C C . THR A 1 90 ? 15.624 -15.562 -17.266 1.00 66.38 90 THR A C 1
ATOM 749 O O . THR A 1 90 ? 16.195 -14.762 -18.005 1.00 66.38 90 THR A O 1
ATOM 752 N N . GLY A 1 91 ? 14.372 -15.971 -17.502 1.00 65.44 91 GLY A N 1
ATOM 753 C CA . GLY A 1 91 ? 13.627 -15.580 -18.705 1.00 65.44 91 GLY A CA 1
ATOM 754 C C . GLY A 1 91 ? 13.150 -14.120 -18.715 1.00 65.44 91 GLY A C 1
ATOM 755 O O . GLY A 1 91 ? 12.780 -13.603 -19.774 1.00 65.44 91 GLY A O 1
ATOM 756 N N . MET A 1 92 ? 13.127 -13.453 -17.554 1.00 69.06 92 MET A N 1
ATOM 757 C CA . MET A 1 92 ? 12.816 -12.024 -17.434 1.00 69.06 92 MET A CA 1
ATOM 758 C C . MET A 1 92 ? 13.978 -11.150 -17.889 1.00 69.06 92 MET A C 1
ATOM 760 O O . MET A 1 92 ? 13.758 -10.155 -18.575 1.00 69.06 92 MET A O 1
ATOM 764 N N . LEU A 1 93 ? 15.207 -11.505 -17.501 1.00 72.50 93 LEU A N 1
ATOM 765 C CA . LEU A 1 93 ? 16.380 -10.687 -17.787 1.00 72.50 93 LEU A CA 1
ATOM 766 C C . LEU A 1 93 ? 16.644 -10.617 -19.293 1.00 72.50 93 LEU A C 1
ATOM 768 O O . LEU A 1 93 ? 16.874 -9.532 -19.818 1.00 72.50 93 LEU A O 1
ATOM 772 N N . GLU A 1 94 ? 16.545 -11.751 -19.987 1.00 77.44 94 GLU A N 1
ATOM 773 C CA . GLU A 1 94 ? 16.722 -11.824 -21.441 1.00 77.44 94 GLU A CA 1
ATOM 774 C C . GLU A 1 94 ? 15.680 -10.966 -22.172 1.00 77.44 94 GLU A C 1
ATOM 776 O O . GLU A 1 94 ? 16.045 -10.072 -22.935 1.00 77.44 94 GLU A O 1
ATOM 781 N N . ARG A 1 95 ? 14.391 -11.123 -21.833 1.00 77.12 95 ARG A N 1
ATOM 782 C CA . ARG A 1 95 ? 13.311 -10.290 -22.390 1.00 77.12 95 ARG A CA 1
ATOM 783 C C . ARG A 1 95 ? 13.483 -8.813 -22.062 1.00 77.12 95 ARG A C 1
ATOM 785 O O . ARG A 1 95 ? 13.259 -7.965 -22.917 1.00 77.12 95 ARG A O 1
ATOM 792 N N . TYR A 1 96 ? 13.902 -8.486 -20.841 1.00 79.44 96 TYR A N 1
ATOM 793 C CA . TYR A 1 96 ? 14.147 -7.104 -20.447 1.00 79.44 96 TYR A CA 1
ATOM 794 C C . TYR A 1 96 ? 15.272 -6.484 -21.278 1.00 79.44 96 TYR A C 1
ATOM 796 O O . TYR A 1 96 ? 15.156 -5.334 -21.687 1.00 79.44 96 TYR A O 1
ATOM 804 N N . LEU A 1 97 ? 16.352 -7.215 -21.564 1.00 82.19 97 LEU A N 1
ATOM 805 C CA . LEU A 1 97 ? 17.446 -6.708 -22.396 1.00 82.19 97 LEU A CA 1
ATOM 806 C C . LEU A 1 97 ? 16.982 -6.378 -23.822 1.00 82.19 97 LEU A C 1
ATOM 808 O O . LEU A 1 97 ? 17.435 -5.370 -24.367 1.00 82.19 97 LEU A O 1
ATOM 812 N N . GLU A 1 98 ? 16.035 -7.148 -24.358 1.00 86.56 98 GLU A N 1
ATOM 813 C CA . GLU A 1 98 ? 15.432 -6.949 -25.683 1.00 86.56 98 GLU A CA 1
ATOM 814 C C . GLU A 1 98 ? 14.459 -5.757 -25.753 1.00 86.56 98 GLU A C 1
ATOM 816 O O . GLU A 1 98 ? 14.242 -5.212 -26.836 1.00 86.56 98 GLU A O 1
ATOM 821 N N . LEU A 1 99 ? 13.908 -5.301 -24.620 1.00 87.44 99 LEU A N 1
ATOM 822 C CA . LEU A 1 99 ? 12.999 -4.151 -24.587 1.00 87.44 99 LEU A CA 1
ATOM 823 C C . LEU A 1 99 ? 13.707 -2.835 -24.933 1.00 87.44 99 LEU A C 1
ATOM 825 O O . LEU A 1 99 ? 14.813 -2.521 -24.460 1.00 87.44 99 LEU A O 1
ATOM 829 N N . SER A 1 100 ? 12.997 -1.985 -25.671 1.00 92.38 100 SER A N 1
ATOM 830 C CA . SER A 1 100 ? 13.392 -0.598 -25.882 1.00 92.38 100 SER A CA 1
ATOM 831 C C . SER A 1 100 ? 13.318 0.209 -24.576 1.00 92.38 100 SER A C 1
ATOM 833 O O . SER A 1 100 ? 12.593 -0.121 -23.636 1.00 92.38 100 SER A O 1
ATOM 835 N N . MET A 1 101 ? 14.058 1.320 -24.501 1.00 91.19 101 MET A N 1
ATOM 836 C CA . MET A 1 101 ? 14.011 2.222 -23.340 1.00 91.19 101 MET A CA 1
ATOM 837 C C . MET A 1 101 ? 12.597 2.690 -22.935 1.00 91.19 101 MET A C 1
ATOM 839 O O . MET A 1 101 ? 12.310 2.694 -21.735 1.00 91.19 101 MET A O 1
ATOM 843 N N . PRO A 1 102 ? 11.693 3.085 -23.856 1.00 93.25 102 PRO A N 1
ATOM 844 C CA . PRO A 1 102 ? 10.335 3.458 -23.464 1.00 93.25 102 PRO A CA 1
ATOM 845 C C . PRO A 1 102 ? 9.525 2.278 -22.909 1.00 93.25 102 PRO A C 1
ATOM 847 O O . PRO A 1 102 ? 8.746 2.477 -21.979 1.00 93.25 102 PRO A O 1
ATOM 850 N N . GLU A 1 103 ? 9.723 1.059 -23.414 1.00 90.56 103 GLU A N 1
ATOM 851 C CA . GLU A 1 103 ? 9.043 -0.138 -22.900 1.00 90.56 103 GLU A CA 1
ATOM 852 C C . GLU A 1 103 ? 9.527 -0.510 -21.499 1.00 90.56 103 GLU A C 1
ATOM 854 O O . GLU A 1 103 ? 8.701 -0.785 -20.630 1.00 90.56 103 GLU A O 1
ATOM 859 N N . LYS A 1 104 ? 10.841 -0.421 -21.249 1.00 90.44 104 LYS A N 1
ATOM 860 C CA . LYS A 1 104 ? 11.428 -0.573 -19.906 1.00 90.44 104 LYS A CA 1
ATOM 861 C C . LYS A 1 104 ? 10.796 0.403 -18.922 1.00 90.44 104 LYS A C 1
ATOM 863 O O . LYS A 1 104 ? 10.267 -0.001 -17.896 1.00 90.44 104 LYS A O 1
ATOM 868 N N . LYS A 1 105 ? 10.735 1.682 -19.298 1.00 91.00 105 LYS A N 1
ATOM 869 C CA . LYS A 1 105 ? 10.137 2.724 -18.458 1.00 91.00 105 LYS A CA 1
ATOM 870 C C . LYS A 1 105 ? 8.642 2.503 -18.208 1.00 91.00 105 LYS A C 1
ATOM 872 O O . LYS A 1 105 ? 8.147 2.819 -17.129 1.00 91.00 105 LYS A O 1
ATOM 877 N N . LEU A 1 106 ? 7.908 1.991 -19.197 1.00 91.81 106 LEU A N 1
ATOM 878 C CA . LEU A 1 106 ? 6.498 1.639 -19.031 1.00 91.81 106 LEU A CA 1
ATOM 879 C C . LEU A 1 106 ? 6.323 0.444 -18.087 1.00 91.81 106 LEU A C 1
ATOM 881 O O . LEU A 1 106 ? 5.385 0.442 -17.291 1.00 91.81 106 LEU A O 1
ATOM 885 N N . LEU A 1 107 ? 7.199 -0.557 -18.179 1.00 90.12 107 LEU A N 1
ATOM 886 C CA . LEU A 1 107 ? 7.208 -1.710 -17.283 1.00 90.12 107 LEU A CA 1
ATOM 887 C C . LEU A 1 107 ? 7.486 -1.276 -15.839 1.00 90.12 107 LEU A C 1
ATOM 889 O O . LEU A 1 107 ? 6.688 -1.591 -14.959 1.00 90.12 107 LEU A O 1
ATOM 893 N N . ASP A 1 108 ? 8.522 -0.461 -15.627 1.00 90.31 108 ASP A N 1
ATOM 894 C CA . ASP A 1 108 ? 8.860 0.105 -14.314 1.00 90.31 108 ASP A CA 1
ATOM 895 C C . ASP A 1 108 ? 7.677 0.902 -13.732 1.00 90.31 108 ASP A C 1
ATOM 897 O O . ASP A 1 108 ? 7.323 0.763 -12.564 1.00 90.31 108 ASP A O 1
ATOM 901 N N . LEU A 1 109 ? 6.992 1.698 -14.564 1.00 93.94 109 LEU A N 1
ATOM 902 C CA . LEU A 1 109 ? 5.825 2.471 -14.134 1.00 93.94 109 LEU A CA 1
ATOM 903 C C . LEU A 1 109 ? 4.626 1.584 -13.757 1.00 93.94 109 LEU A C 1
ATOM 905 O O . LEU A 1 109 ? 3.872 1.919 -12.839 1.00 93.94 109 LEU A O 1
ATOM 909 N N . LYS A 1 110 ? 4.408 0.478 -14.479 1.00 93.69 110 LYS A N 1
ATOM 910 C CA . LYS A 1 110 ? 3.351 -0.492 -14.151 1.00 93.69 110 LYS A CA 1
ATOM 911 C C . LYS A 1 110 ? 3.627 -1.152 -12.804 1.00 93.69 110 LYS A C 1
ATOM 913 O O . LYS A 1 110 ? 2.706 -1.250 -11.996 1.00 93.69 110 LYS A O 1
ATOM 918 N N . GLU A 1 111 ? 4.875 -1.537 -12.572 1.00 93.50 111 GLU A N 1
ATOM 919 C CA . GLU A 1 111 ? 5.335 -2.126 -11.317 1.00 93.50 111 GLU A CA 1
ATOM 920 C C . GLU A 1 111 ? 5.128 -1.161 -10.139 1.00 93.50 111 GLU A C 1
ATOM 922 O O . GLU A 1 111 ? 4.421 -1.483 -9.180 1.00 93.50 111 GLU A O 1
ATOM 927 N N . ASP A 1 112 ? 5.618 0.075 -10.268 1.00 95.38 112 ASP A N 1
ATOM 928 C CA . ASP A 1 112 ? 5.425 1.138 -9.277 1.00 95.38 112 ASP A CA 1
ATOM 929 C C . ASP A 1 112 ? 3.943 1.359 -8.945 1.00 95.38 112 ASP A C 1
ATOM 931 O O . ASP A 1 112 ? 3.564 1.504 -7.778 1.00 95.38 112 ASP A O 1
ATOM 935 N N . ARG A 1 113 ? 3.078 1.366 -9.968 1.00 95.44 113 ARG A N 1
ATOM 936 C CA . ARG A 1 113 ? 1.636 1.564 -9.791 1.00 95.44 113 ARG A CA 1
ATOM 937 C C . ARG A 1 113 ? 1.006 0.438 -8.973 1.00 95.44 113 ARG A C 1
ATOM 939 O O . ARG A 1 113 ? 0.146 0.726 -8.136 1.00 95.44 113 ARG A O 1
ATOM 946 N N . VAL A 1 114 ? 1.394 -0.812 -9.216 1.00 95.25 114 VAL A N 1
ATOM 947 C CA . VAL A 1 114 ? 0.883 -1.982 -8.482 1.00 95.25 114 VAL A CA 1
ATOM 948 C C . VAL A 1 114 ? 1.313 -1.916 -7.022 1.00 95.25 114 VAL A C 1
ATOM 950 O O . VAL A 1 114 ? 0.461 -1.946 -6.131 1.00 95.25 114 VAL A O 1
ATOM 953 N N . LEU A 1 115 ? 2.611 -1.725 -6.779 1.00 96.56 115 LEU A N 1
ATOM 954 C CA . LEU A 1 115 ? 3.178 -1.633 -5.435 1.00 96.56 115 LEU A CA 1
ATOM 955 C C . LEU A 1 115 ? 2.557 -0.485 -4.629 1.00 96.56 115 LEU A C 1
ATOM 957 O O . LEU A 1 115 ? 2.114 -0.689 -3.498 1.00 96.56 115 LEU A O 1
ATOM 961 N N . ALA A 1 116 ? 2.454 0.708 -5.223 1.00 97.06 116 ALA A N 1
ATOM 962 C CA . ALA A 1 116 ? 1.851 1.867 -4.571 1.00 97.06 116 ALA A CA 1
ATOM 963 C C . ALA A 1 116 ? 0.368 1.639 -4.246 1.00 97.06 116 ALA A C 1
ATOM 965 O O . ALA A 1 116 ? -0.081 1.958 -3.145 1.00 97.06 116 ALA A O 1
ATOM 966 N N . SER A 1 117 ? -0.394 1.050 -5.173 1.00 97.19 117 SER A N 1
ATOM 967 C CA . SER A 1 117 ? -1.823 0.779 -4.965 1.00 97.19 117 SER A CA 1
ATOM 968 C C . SER A 1 117 ? -2.051 -0.227 -3.837 1.00 97.19 117 SER A C 1
ATOM 970 O O . SER A 1 117 ? -2.903 -0.014 -2.973 1.00 97.19 117 SER A O 1
ATOM 972 N N . LEU A 1 118 ? -1.270 -1.309 -3.806 1.00 97.56 118 LEU A N 1
ATOM 973 C CA . LEU A 1 118 ? -1.365 -2.321 -2.756 1.00 97.56 118 LEU A CA 1
ATOM 974 C C . LEU A 1 118 ? -0.921 -1.775 -1.397 1.00 97.56 118 LEU A C 1
ATOM 976 O O . LEU A 1 118 ? -1.579 -2.056 -0.397 1.00 97.56 118 LEU A O 1
ATOM 980 N N . LEU A 1 119 ? 0.124 -0.943 -1.352 1.00 97.62 119 LEU A N 1
ATOM 981 C CA . LEU A 1 119 ? 0.600 -0.338 -0.107 1.00 97.62 119 LEU A CA 1
ATOM 982 C C . LEU A 1 119 ? -0.411 0.674 0.447 1.00 97.62 119 LEU A C 1
ATOM 984 O O . LEU A 1 119 ? -0.690 0.678 1.646 1.00 97.62 119 LEU A O 1
ATOM 988 N N . HIS A 1 120 ? -1.022 1.476 -0.427 1.00 97.19 120 HIS A N 1
ATOM 989 C CA . HIS A 1 120 ? -2.133 2.353 -0.062 1.00 97.19 120 HIS A CA 1
ATOM 990 C C . HIS A 1 120 ? -3.298 1.552 0.545 1.00 97.19 120 HIS A C 1
ATOM 992 O O . HIS A 1 120 ? -3.799 1.886 1.621 1.00 97.19 120 HIS A O 1
ATOM 998 N N . ASN A 1 121 ? -3.712 0.467 -0.120 1.00 97.12 121 ASN A N 1
ATOM 999 C CA . ASN A 1 121 ? -4.799 -0.391 0.355 1.00 97.12 121 ASN A CA 1
ATOM 1000 C C . ASN A 1 121 ? -4.464 -1.059 1.692 1.00 97.12 121 ASN A C 1
ATOM 1002 O O . ASN A 1 121 ? -5.314 -1.099 2.579 1.00 97.12 121 ASN A O 1
ATOM 1006 N N . LEU A 1 122 ? -3.227 -1.532 1.864 1.00 97.50 122 LEU A N 1
ATOM 1007 C CA . LEU A 1 122 ? -2.745 -2.108 3.115 1.00 97.50 122 LEU A CA 1
ATOM 1008 C C . LEU A 1 122 ? -2.896 -1.112 4.270 1.00 97.50 122 LEU A C 1
ATOM 1010 O O . LEU A 1 122 ? -3.519 -1.438 5.277 1.00 97.50 122 LEU A O 1
ATOM 1014 N N . ILE A 1 123 ? -2.400 0.119 4.100 1.00 96.12 123 ILE A N 1
ATOM 1015 C CA . ILE A 1 123 ? -2.505 1.178 5.116 1.00 96.12 123 ILE A CA 1
ATOM 1016 C C . ILE A 1 123 ? -3.978 1.461 5.444 1.00 96.12 123 ILE A C 1
ATOM 1018 O O . ILE A 1 123 ? -4.339 1.556 6.619 1.00 96.12 123 ILE A O 1
ATOM 1022 N N . ALA A 1 124 ? -4.849 1.531 4.433 1.00 94.38 124 ALA A N 1
ATOM 1023 C CA . ALA A 1 124 ? -6.283 1.716 4.642 1.00 94.38 124 ALA A CA 1
ATOM 1024 C C . ALA A 1 124 ? -6.910 0.566 5.456 1.00 94.38 124 ALA A C 1
ATOM 1026 O O . ALA A 1 124 ? -7.681 0.823 6.384 1.00 94.38 124 ALA A O 1
ATOM 1027 N N . PHE A 1 125 ? -6.548 -0.689 5.171 1.00 93.50 125 PHE A N 1
ATOM 1028 C CA . PHE A 1 125 ? -7.012 -1.845 5.942 1.00 93.50 125 PHE A CA 1
ATOM 1029 C C . PHE A 1 125 ? -6.487 -1.847 7.377 1.00 93.50 125 PHE A C 1
ATOM 1031 O O . PHE A 1 125 ? -7.257 -2.145 8.289 1.00 93.50 125 PHE A O 1
ATOM 1038 N N . MET A 1 126 ? -5.227 -1.471 7.608 1.00 94.44 126 MET A N 1
ATOM 1039 C CA . MET A 1 126 ? -4.679 -1.342 8.963 1.00 94.44 126 MET A CA 1
ATOM 1040 C C . MET A 1 126 ? -5.444 -0.297 9.783 1.00 94.44 126 MET A C 1
ATOM 1042 O O . MET A 1 126 ? -5.763 -0.525 10.951 1.00 94.44 126 MET A O 1
ATOM 1046 N N . VAL A 1 127 ? -5.791 0.835 9.162 1.00 92.50 127 VAL A N 1
ATOM 1047 C CA . VAL A 1 127 ? -6.607 1.879 9.794 1.00 92.50 127 VAL A CA 1
ATOM 1048 C C . VAL A 1 127 ? -8.022 1.360 10.090 1.00 92.50 127 VAL A C 1
ATOM 1050 O O . VAL A 1 127 ? -8.500 1.509 11.216 1.00 92.50 127 VAL A O 1
ATOM 1053 N N . LEU A 1 128 ? -8.667 0.682 9.131 1.00 89.31 128 LEU A N 1
ATOM 1054 C CA . LEU A 1 128 ? -10.003 0.090 9.300 1.00 89.31 128 LEU A CA 1
ATOM 1055 C C . LEU A 1 128 ? -10.045 -0.967 10.412 1.00 89.31 128 LEU A C 1
ATOM 1057 O O . LEU A 1 128 ? -10.992 -1.012 11.197 1.00 89.31 128 LEU A O 1
ATOM 1061 N N . LEU A 1 129 ? -9.000 -1.787 10.510 1.00 89.62 129 LEU A N 1
ATOM 1062 C CA . LEU A 1 129 ? -8.848 -2.826 11.525 1.00 89.62 129 LEU A CA 1
ATOM 1063 C C . LEU A 1 129 ? -8.259 -2.296 12.839 1.00 89.62 129 LEU A C 1
ATOM 1065 O O . LEU A 1 129 ? -7.856 -3.089 13.687 1.00 89.62 129 LEU A O 1
ATOM 1069 N N . ARG A 1 130 ? -8.253 -0.974 13.053 1.00 89.00 130 ARG A N 1
ATOM 1070 C CA . ARG A 1 130 ? -7.849 -0.330 14.316 1.00 89.00 130 ARG A CA 1
ATOM 1071 C C . ARG A 1 130 ? -6.446 -0.741 14.783 1.00 89.00 130 ARG A C 1
ATOM 1073 O O . ARG A 1 130 ? -6.206 -0.864 15.984 1.00 89.00 130 ARG A O 1
ATOM 1080 N N . THR A 1 131 ? -5.527 -0.980 13.850 1.00 92.56 131 THR A N 1
ATOM 1081 C CA . THR A 1 131 ? -4.120 -1.242 14.169 1.00 92.56 131 THR A CA 1
ATOM 1082 C C . THR A 1 131 ? -3.500 -0.013 14.829 1.00 92.56 131 THR A C 1
ATOM 1084 O O . THR A 1 131 ? -3.858 1.128 14.516 1.00 92.56 131 THR A O 1
ATOM 1087 N N . ALA A 1 132 ? -2.581 -0.224 15.774 1.00 92.25 132 ALA A N 1
ATOM 1088 C CA . ALA A 1 132 ? -1.961 0.882 16.484 1.00 92.25 132 ALA A CA 1
ATOM 1089 C C . ALA A 1 132 ? -1.189 1.789 15.516 1.00 92.25 132 ALA A C 1
ATOM 1091 O O . ALA A 1 132 ? -0.473 1.335 14.626 1.00 92.25 132 ALA A O 1
ATOM 1092 N N . LYS A 1 133 ? -1.305 3.103 15.728 1.00 94.06 133 LYS A N 1
ATOM 1093 C CA . LYS A 1 133 ? -0.701 4.132 14.869 1.00 94.06 133 LYS A CA 1
ATOM 1094 C C . LYS A 1 133 ? 0.794 3.894 14.608 1.00 94.06 133 LYS A C 1
ATOM 1096 O O . LYS A 1 133 ? 1.255 4.079 13.488 1.00 94.06 133 LYS A O 1
ATOM 1101 N N . GLN A 1 134 ? 1.541 3.507 15.643 1.00 94.75 134 GLN A N 1
ATOM 1102 C CA . GLN A 1 134 ? 2.979 3.249 15.529 1.00 94.75 134 GLN A CA 1
ATOM 1103 C C . GLN A 1 134 ? 3.281 2.051 14.629 1.00 94.75 134 GLN A C 1
ATOM 1105 O O . GLN A 1 134 ? 4.197 2.121 13.815 1.00 94.75 134 GLN A O 1
ATOM 1110 N N . ASP A 1 135 ? 2.475 0.994 14.695 1.00 95.81 135 ASP A N 1
ATOM 1111 C CA . ASP A 1 135 ? 2.660 -0.182 13.845 1.00 95.81 135 ASP A CA 1
ATOM 1112 C C . ASP A 1 135 ? 2.342 0.134 12.382 1.00 95.81 135 ASP A C 1
ATOM 1114 O O . ASP A 1 135 ? 3.067 -0.307 11.493 1.00 95.81 135 ASP A O 1
ATOM 1118 N N . ILE A 1 136 ? 1.336 0.981 12.128 1.00 96.94 136 ILE A N 1
ATOM 1119 C CA . ILE A 1 136 ? 1.037 1.489 10.779 1.00 96.94 136 ILE A CA 1
ATOM 1120 C C . ILE A 1 136 ? 2.241 2.241 10.203 1.00 96.94 136 ILE A C 1
ATOM 1122 O O . ILE A 1 136 ? 2.621 1.995 9.060 1.00 96.94 136 ILE A O 1
ATOM 1126 N N . TYR A 1 137 ? 2.878 3.118 10.985 1.00 96.94 137 TYR A N 1
ATOM 1127 C CA . TYR A 1 137 ? 4.089 3.811 10.537 1.00 96.94 137 TYR A CA 1
ATOM 1128 C C . TYR A 1 137 ? 5.252 2.855 10.290 1.00 96.94 137 TYR A C 1
ATOM 1130 O O . TYR A 1 137 ? 5.900 2.936 9.247 1.00 96.94 137 TYR A O 1
ATOM 1138 N N . ASN A 1 138 ? 5.505 1.943 11.229 1.00 96.81 138 ASN A N 1
ATOM 1139 C CA . ASN A 1 138 ? 6.618 1.005 11.150 1.00 96.81 138 ASN A CA 1
ATOM 1140 C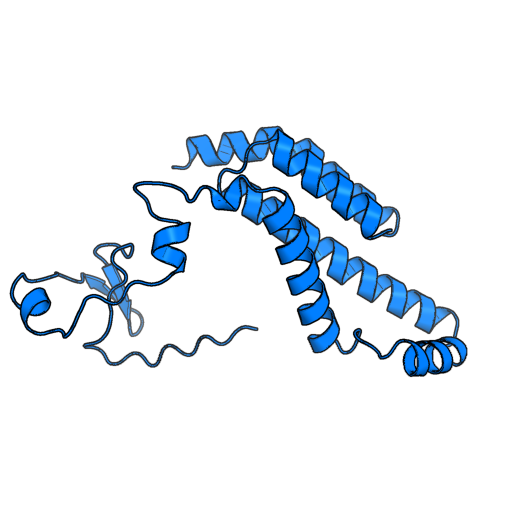 C . ASN A 1 138 ? 6.511 0.103 9.917 1.00 96.81 138 ASN A C 1
ATOM 1142 O O . ASN A 1 138 ? 7.496 -0.057 9.197 1.00 96.81 138 ASN A O 1
ATOM 1146 N N . VAL A 1 139 ? 5.326 -0.456 9.659 1.00 97.75 139 VAL A N 1
ATOM 1147 C CA . VAL A 1 139 ? 5.061 -1.284 8.475 1.00 97.75 139 VAL A CA 1
ATOM 1148 C C . VAL A 1 139 ? 5.087 -0.421 7.212 1.00 97.75 139 VAL A C 1
ATOM 1150 O O . VAL A 1 139 ? 5.796 -0.747 6.261 1.00 97.75 139 VAL A O 1
ATOM 1153 N N . GLY A 1 140 ? 4.382 0.713 7.216 1.00 97.12 140 GLY A N 1
ATOM 1154 C CA . GLY A 1 140 ? 4.247 1.598 6.061 1.00 97.12 140 GLY A CA 1
ATOM 1155 C C . GLY A 1 140 ? 5.582 2.121 5.531 1.00 97.12 140 GLY A C 1
ATOM 1156 O O . GLY A 1 140 ? 5.887 1.931 4.354 1.00 97.12 140 GLY A O 1
ATOM 1157 N N . TYR A 1 141 ? 6.417 2.721 6.386 1.00 96.44 141 TYR A N 1
ATOM 1158 C CA . TYR A 1 141 ? 7.720 3.248 5.961 1.00 96.44 141 TYR A CA 1
ATOM 1159 C C . TYR A 1 141 ? 8.715 2.142 5.595 1.00 96.44 141 TYR A C 1
ATOM 1161 O O . TYR A 1 141 ? 9.518 2.314 4.676 1.00 96.44 141 TYR A O 1
ATOM 1169 N N . ARG A 1 142 ? 8.659 0.986 6.269 1.00 96.56 142 ARG A N 1
ATOM 1170 C CA . ARG A 1 142 ? 9.525 -0.154 5.946 1.00 96.56 142 ARG A CA 1
ATOM 1171 C C . ARG A 1 142 ? 9.200 -0.733 4.574 1.00 96.56 142 ARG A C 1
ATOM 1173 O O . ARG A 1 142 ? 10.112 -0.960 3.781 1.00 96.56 142 ARG A O 1
ATOM 1180 N N . LEU A 1 143 ? 7.918 -0.946 4.277 1.00 97.50 143 LEU A N 1
ATOM 1181 C CA . LEU A 1 143 ? 7.480 -1.419 2.965 1.00 97.50 143 LEU A CA 1
ATOM 1182 C C . LEU A 1 143 ? 7.749 -0.379 1.880 1.00 97.50 143 LEU A C 1
ATOM 1184 O O . LEU A 1 143 ? 8.248 -0.743 0.818 1.00 97.50 143 LEU A O 1
ATOM 1188 N N . LEU A 1 144 ? 7.532 0.908 2.167 1.00 96.19 144 LEU A N 1
ATOM 1189 C CA . LEU A 1 144 ? 7.881 1.994 1.252 1.00 96.19 144 LEU A CA 1
ATOM 1190 C C . LEU A 1 144 ? 9.368 1.952 0.859 1.00 96.19 144 LEU A C 1
ATOM 1192 O O . LEU A 1 144 ? 9.695 2.001 -0.328 1.00 96.19 144 LEU A O 1
ATOM 1196 N N . GLY A 1 145 ? 10.264 1.782 1.839 1.00 95.19 145 GLY A N 1
ATOM 1197 C CA . GLY A 1 145 ? 11.704 1.646 1.597 1.00 95.19 145 GLY A CA 1
ATOM 1198 C C . GLY A 1 145 ? 12.087 0.391 0.802 1.00 95.19 145 GLY A C 1
ATOM 1199 O O . GLY A 1 145 ? 13.053 0.417 0.039 1.00 95.19 145 GLY A O 1
ATOM 1200 N N . ARG A 1 146 ? 11.322 -0.701 0.932 1.00 94.75 146 ARG A N 1
ATOM 1201 C CA . ARG A 1 146 ? 11.540 -1.946 0.173 1.00 94.75 146 ARG A CA 1
ATOM 1202 C C . ARG A 1 146 ? 11.016 -1.878 -1.261 1.00 94.75 146 ARG A C 1
ATOM 1204 O O . ARG A 1 146 ? 11.649 -2.448 -2.142 1.00 94.75 146 ARG A O 1
ATOM 1211 N N . CYS A 1 147 ? 9.905 -1.180 -1.499 1.00 93.19 147 CYS A N 1
ATOM 1212 C CA . CYS A 1 147 ? 9.276 -1.087 -2.821 1.00 93.19 147 CYS A CA 1
ATOM 1213 C C . CYS A 1 147 ? 10.095 -0.264 -3.825 1.00 93.19 147 CYS A C 1
ATOM 1215 O O . CYS A 1 147 ? 9.916 -0.450 -5.020 1.00 93.19 147 CYS A O 1
ATOM 1217 N N . ARG A 1 148 ? 10.986 0.630 -3.357 1.00 90.69 148 ARG A N 1
ATOM 1218 C CA . ARG A 1 148 ? 11.841 1.490 -4.208 1.00 90.69 148 ARG A CA 1
ATOM 1219 C C . ARG A 1 148 ? 11.058 2.272 -5.274 1.00 90.69 148 ARG A C 1
ATOM 1221 O O . ARG A 1 148 ? 11.537 2.456 -6.387 1.00 90.69 148 ARG A O 1
ATOM 1228 N N . LEU A 1 149 ? 9.874 2.747 -4.898 1.00 92.81 149 LEU A N 1
ATOM 1229 C CA . LEU A 1 149 ? 8.968 3.467 -5.788 1.00 92.81 149 LEU A CA 1
ATOM 1230 C C . LEU A 1 149 ? 9.608 4.734 -6.364 1.00 92.81 149 LEU A C 1
ATOM 1232 O O . LEU A 1 149 ? 10.342 5.446 -5.666 1.00 92.81 149 LEU A O 1
ATOM 1236 N N . GLY A 1 150 ? 9.217 5.097 -7.585 1.00 93.50 150 GLY A N 1
ATOM 1237 C CA . GLY A 1 150 ? 9.477 6.420 -8.136 1.00 93.50 150 GLY A CA 1
ATOM 1238 C C . GLY A 1 150 ? 8.964 7.547 -7.228 1.00 93.50 150 GLY A C 1
ATOM 1239 O O . GLY A 1 150 ? 7.975 7.406 -6.500 1.00 93.50 150 GLY A O 1
ATOM 1240 N N . ALA A 1 151 ? 9.626 8.708 -7.293 1.00 93.56 151 ALA A N 1
ATOM 1241 C CA . ALA A 1 151 ? 9.409 9.831 -6.373 1.00 93.56 151 ALA A CA 1
ATOM 1242 C C . ALA A 1 151 ? 7.936 10.260 -6.240 1.00 93.56 151 ALA A C 1
ATOM 1244 O O . ALA A 1 151 ? 7.480 10.562 -5.140 1.00 93.56 151 ALA A O 1
ATOM 1245 N N . HIS A 1 152 ? 7.180 10.239 -7.342 1.00 94.38 152 HIS A N 1
ATOM 1246 C CA . HIS A 1 152 ? 5.757 10.580 -7.347 1.00 94.38 152 HIS A CA 1
ATOM 1247 C C . HIS A 1 152 ? 4.926 9.652 -6.442 1.00 94.38 152 HIS A C 1
ATOM 1249 O O . HIS A 1 152 ? 4.192 10.121 -5.572 1.00 94.38 152 HIS A O 1
ATOM 1255 N N . PHE A 1 153 ? 5.055 8.332 -6.612 1.00 95.38 153 PHE A N 1
ATOM 1256 C CA . PHE A 1 153 ? 4.314 7.364 -5.803 1.00 95.38 153 PHE A CA 1
ATOM 1257 C C . PHE A 1 153 ? 4.802 7.347 -4.356 1.00 95.38 153 PHE A C 1
ATOM 1259 O O . PHE A 1 153 ? 3.989 7.306 -3.434 1.00 95.38 153 PHE A O 1
ATOM 1266 N N . SER A 1 154 ? 6.117 7.457 -4.148 1.00 95.62 154 SER A N 1
ATOM 1267 C CA . SER A 1 154 ? 6.700 7.509 -2.807 1.00 95.62 154 SER A CA 1
ATOM 1268 C C . SER A 1 154 ? 6.194 8.705 -1.992 1.00 95.62 154 SER A C 1
ATOM 1270 O O . SER A 1 154 ? 5.799 8.550 -0.833 1.00 95.62 154 SER A O 1
ATOM 1272 N N . ALA A 1 155 ? 6.111 9.886 -2.614 1.00 95.81 155 ALA A N 1
ATOM 1273 C CA . ALA A 1 155 ? 5.548 11.078 -1.985 1.00 95.81 155 ALA A CA 1
ATOM 1274 C C . ALA A 1 155 ? 4.058 10.900 -1.645 1.00 95.81 155 ALA A C 1
ATOM 1276 O O . ALA A 1 155 ? 3.629 11.276 -0.556 1.00 95.81 155 ALA A O 1
ATOM 1277 N N . SER A 1 156 ? 3.282 10.275 -2.538 1.00 96.19 156 SER A N 1
ATOM 1278 C CA . SER A 1 156 ? 1.859 9.998 -2.302 1.00 96.19 156 SER A CA 1
ATOM 1279 C C . SER A 1 156 ? 1.637 9.088 -1.087 1.00 96.19 156 SER A C 1
ATOM 1281 O O . SER A 1 156 ? 0.815 9.409 -0.227 1.00 96.19 156 SER A O 1
ATOM 1283 N N . ILE A 1 157 ? 2.405 8.000 -0.962 1.00 96.62 157 ILE A N 1
ATOM 1284 C CA . ILE A 1 157 ? 2.320 7.096 0.196 1.00 96.62 157 ILE A CA 1
ATOM 1285 C C . ILE A 1 157 ? 2.824 7.771 1.474 1.00 96.62 157 ILE A C 1
ATOM 1287 O O . ILE A 1 157 ? 2.218 7.609 2.531 1.00 96.62 157 ILE A O 1
ATOM 1291 N N . SER A 1 158 ? 3.896 8.560 1.390 1.00 95.88 158 SER A N 1
ATOM 1292 C CA . SER A 1 158 ? 4.409 9.305 2.547 1.00 95.88 158 SER A CA 1
ATOM 1293 C C . SER A 1 158 ? 3.362 10.284 3.084 1.00 95.88 158 SER A C 1
ATOM 1295 O O . SER A 1 158 ? 3.081 10.286 4.279 1.00 95.88 158 SER A O 1
ATOM 1297 N N . SER A 1 159 ? 2.694 11.025 2.195 1.00 95.88 159 SER A N 1
ATOM 1298 C CA . SER A 1 159 ? 1.601 11.925 2.576 1.00 95.88 159 SER A CA 1
ATOM 1299 C C . SER A 1 159 ? 0.419 11.176 3.198 1.00 95.88 159 SER A C 1
ATOM 1301 O O . SER A 1 159 ? -0.183 11.679 4.146 1.00 95.88 159 SER A O 1
ATOM 1303 N N . LEU A 1 160 ? 0.086 9.976 2.706 1.00 94.75 160 LEU A N 1
ATOM 1304 C CA . LEU A 1 160 ? -0.934 9.131 3.332 1.00 94.75 160 LEU A CA 1
ATOM 1305 C C . LEU A 1 160 ? -0.538 8.751 4.765 1.00 94.75 160 LEU A C 1
ATOM 1307 O O . LEU A 1 160 ? -1.372 8.839 5.669 1.00 94.75 160 LEU A O 1
ATOM 1311 N N . LEU A 1 161 ? 0.720 8.350 4.978 1.00 94.69 161 LEU A N 1
ATOM 1312 C CA . LEU A 1 161 ? 1.239 8.016 6.305 1.00 94.69 161 LEU A CA 1
ATOM 1313 C C . LEU A 1 161 ? 1.140 9.221 7.249 1.00 94.69 161 LEU A C 1
ATOM 1315 O O . LEU A 1 161 ? 0.621 9.083 8.360 1.00 94.69 161 LEU A O 1
ATOM 1319 N N . ASP A 1 162 ? 1.505 10.417 6.795 1.00 94.25 162 ASP A N 1
ATOM 1320 C CA . ASP A 1 162 ? 1.377 11.646 7.590 1.00 94.25 162 ASP A CA 1
ATOM 1321 C C . ASP A 1 162 ? -0.077 11.895 8.050 1.00 94.25 162 ASP A C 1
ATOM 1323 O O . ASP A 1 162 ? -0.323 12.319 9.187 1.00 94.25 162 ASP A O 1
ATOM 1327 N N . CYS A 1 163 ? -1.063 11.525 7.226 1.00 93.69 163 CYS A N 1
ATOM 1328 C CA . CYS A 1 163 ? -2.490 11.630 7.541 1.00 93.69 163 CYS A CA 1
ATOM 1329 C C . CYS A 1 163 ? -3.031 10.540 8.490 1.00 93.69 163 CYS A C 1
ATOM 1331 O O . CYS A 1 163 ? -4.125 10.715 9.039 1.00 93.69 163 CYS A O 1
ATOM 1333 N N . VAL A 1 164 ? -2.301 9.446 8.757 1.00 91.56 164 VAL A N 1
ATOM 1334 C CA . VAL A 1 164 ? -2.778 8.307 9.582 1.00 91.56 164 VAL A CA 1
ATOM 1335 C C . VAL A 1 164 ? -3.281 8.758 10.954 1.00 91.56 164 VAL A C 1
ATOM 1337 O O . VAL A 1 164 ? -4.292 8.258 11.444 1.00 91.56 164 VAL A O 1
ATOM 1340 N N . ALA A 1 165 ? -2.630 9.754 11.563 1.00 86.75 165 ALA A N 1
ATOM 1341 C CA . ALA A 1 165 ? -3.052 10.312 12.849 1.00 86.75 165 ALA A CA 1
ATOM 1342 C C . ALA A 1 165 ? -4.501 10.815 12.847 1.00 86.75 165 ALA A C 1
ATOM 1344 O O . ALA A 1 165 ? -5.213 10.663 13.839 1.00 86.75 165 ALA A O 1
ATOM 1345 N N . GLN A 1 166 ? -4.917 11.439 11.747 1.00 87.50 166 GLN A N 1
ATOM 1346 C CA . GLN A 1 166 ? -6.257 11.985 11.583 1.00 87.50 166 GLN A CA 1
ATOM 1347 C C . GLN A 1 166 ? -7.235 10.869 11.212 1.00 87.50 166 GLN A C 1
ATOM 1349 O O . GLN A 1 166 ? -8.301 10.771 11.815 1.00 87.50 166 GLN A O 1
ATOM 1354 N N . LEU A 1 167 ? -6.844 9.980 10.294 1.00 84.25 167 LEU A N 1
ATOM 1355 C CA . LEU A 1 167 ? -7.678 8.867 9.829 1.00 84.25 167 LEU A CA 1
ATOM 1356 C C . LEU A 1 167 ? -8.077 7.914 10.966 1.00 84.25 167 LEU A C 1
ATOM 1358 O O . LEU A 1 167 ? -9.250 7.565 11.095 1.00 84.25 167 LEU A O 1
ATOM 1362 N N . VAL A 1 168 ? -7.133 7.559 11.845 1.00 83.31 168 VAL A N 1
ATOM 1363 C CA . VAL A 1 168 ? -7.410 6.705 13.015 1.00 83.31 168 VAL A CA 1
ATOM 1364 C C . VAL A 1 168 ? -8.398 7.376 13.976 1.00 83.31 168 VAL A C 1
ATOM 1366 O O . VAL A 1 168 ? -9.275 6.705 14.518 1.00 83.31 168 VAL A O 1
ATOM 1369 N N . ARG A 1 169 ? -8.315 8.704 14.160 1.00 80.44 169 ARG A N 1
ATOM 1370 C CA . ARG A 1 169 ? -9.293 9.439 14.979 1.00 80.44 169 ARG A CA 1
ATOM 1371 C C . ARG A 1 169 ? -10.689 9.360 14.372 1.00 80.44 169 ARG A C 1
ATOM 1373 O O . ARG A 1 169 ? -11.618 9.036 15.098 1.00 80.44 169 ARG A O 1
ATOM 1380 N N . TYR A 1 170 ? -10.838 9.605 13.068 1.00 77.94 170 TYR A N 1
ATOM 1381 C CA . TYR A 1 170 ? -12.146 9.560 12.403 1.00 77.94 170 TYR A CA 1
ATOM 1382 C C . TYR A 1 170 ? -12.836 8.200 12.554 1.00 77.94 170 TYR A C 1
ATOM 1384 O O . TYR A 1 170 ? -14.017 8.151 12.888 1.00 77.94 170 TYR A O 1
ATOM 1392 N N . ILE A 1 171 ? -12.106 7.092 12.394 1.00 74.94 171 ILE A N 1
ATOM 1393 C CA . ILE A 1 171 ? -12.685 5.751 12.579 1.00 74.94 171 ILE A CA 1
ATOM 1394 C C . ILE A 1 171 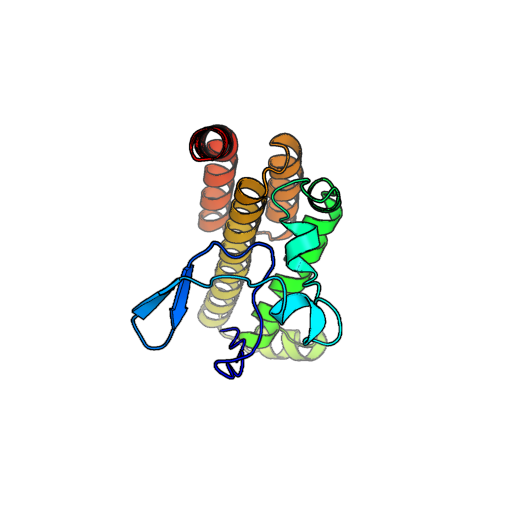? -13.118 5.503 14.025 1.00 74.94 171 ILE A C 1
ATOM 1396 O O . ILE A 1 171 ? -14.124 4.833 14.246 1.00 74.94 171 ILE A O 1
ATOM 1400 N N . SER A 1 172 ? -12.416 6.072 15.006 1.00 63.94 172 SER A N 1
ATOM 1401 C CA . SER A 1 172 ? -12.829 5.987 16.410 1.00 63.94 172 SER A CA 1
ATOM 1402 C C . SER A 1 172 ? -14.107 6.776 16.728 1.00 63.94 172 SER A C 1
ATOM 1404 O O . SER A 1 172 ? -14.680 6.540 17.785 1.00 63.94 172 SER A O 1
ATOM 1406 N N . PHE A 1 173 ? -14.532 7.710 15.868 1.00 59.06 173 PHE A N 1
ATOM 1407 C CA . PHE A 1 173 ? -15.775 8.480 16.032 1.00 59.06 173 PHE A CA 1
ATOM 1408 C C . PHE A 1 173 ? -16.957 7.921 15.223 1.00 59.06 173 PHE A C 1
ATOM 1410 O O . PHE A 1 173 ? -18.101 8.236 15.535 1.00 59.06 173 PHE A O 1
ATOM 1417 N N . CYS A 1 174 ? -16.703 7.119 14.184 1.00 50.62 174 CYS A N 1
ATOM 1418 C CA . CYS A 1 174 ? -17.744 6.598 13.288 1.00 50.62 174 CYS A CA 1
ATOM 1419 C C . CYS A 1 174 ? -18.362 5.255 13.726 1.00 50.62 174 CYS A C 1
ATOM 1421 O O . CYS A 1 174 ? -19.302 4.795 13.077 1.00 50.62 174 CYS A O 1
ATOM 1423 N N . PHE A 1 175 ? -17.855 4.624 14.787 1.00 47.94 175 PHE A N 1
ATOM 1424 C CA . PHE A 1 175 ? -18.327 3.345 15.333 1.00 47.94 175 PHE A CA 1
ATOM 1425 C C . PHE A 1 175 ? -18.439 3.422 16.850 1.00 47.94 175 PHE A C 1
ATOM 1427 O O . PHE A 1 175 ? -19.338 2.748 17.396 1.00 47.94 175 PHE A O 1
#

Secondary structure (DSSP, 8-state):
---------TT----TTS-SEEEETTEEEE----TTHHHHSSS----HHHHHS-SS---GGGG-HHHHHHHHHHHHHHHHHHHT----HHHHHHHHHHS-HHHHHHHHHHHHHHHHHHHHHHHHHHHHTT--HHHHHHHHHHHHHHHT--HHHHHHHHHHHHHHHHHHHHHHHH-

pLDDT: mean 78.17, std 19.4, range [25.59, 97.75]